Protein AF-D0U783-F1 (afdb_monomer)

Solvent-accessible surface area (backbone atoms only — not comparable to full-atom values): 2942 Å² total; per-residue (Å²): 129,94,86,60,101,62,64,57,40,100,83,74,45,70,66,69,96,66,83,84,73,73,89,88,48,88,65,58,84,74,58,89,76,75,95,62,98,120

Organism: NCBI:txid93848

Mean predicted aligned error: 4.94 Å

pLDDT: mean 89.73, std 7.79, range [59.91, 97.12]

Sequence (38 aa):
PIGREKPLTPWGRTALGNRTRKIKKYSDSLILRRRKSR

Secondary structure (DSSP, 8-state):
----SS-B-TTSSBSSS---S-SS-GGGTT----SS--

Foldseek 3Di:
DPPDPADADPVRHGPPDDDPDDPDDPCPVVDPDDPDPD

Structure (mmCIF, N/CA/C/O backbone):
data_AF-D0U783-F1
#
_entry.id   AF-D0U783-F1
#
loop_
_atom_site.group_PDB
_atom_site.id
_atom_site.type_symbol
_atom_site.label_atom_id
_atom_site.label_alt_id
_atom_site.label_comp_id
_atom_site.label_asym_id
_atom_site.label_entity_id
_atom_site.label_seq_id
_atom_site.pdbx_PDB_ins_code
_atom_site.Cartn_x
_atom_site.Cartn_y
_atom_site.Cartn_z
_atom_site.occupancy
_atom_site.B_iso_or_equiv
_atom_site.auth_seq_id
_atom_site.auth_comp_id
_atom_site.auth_asym_id
_atom_site.auth_atom_id
_atom_site.pdbx_PDB_model_num
ATOM 1 N N . PRO A 1 1 ? 13.164 -6.140 -25.417 1.00 74.06 1 PRO A N 1
ATOM 2 C CA . PRO A 1 1 ? 12.888 -6.538 -24.010 1.00 74.06 1 PRO A CA 1
ATOM 3 C C . PRO A 1 1 ? 12.594 -5.282 -23.175 1.00 74.06 1 PRO A C 1
ATOM 5 O O . PRO A 1 1 ? 13.080 -4.219 -23.541 1.00 74.06 1 PRO A O 1
ATOM 8 N N . ILE A 1 2 ? 11.817 -5.374 -22.086 1.00 73.69 2 ILE A N 1
ATOM 9 C CA . ILE A 1 2 ? 11.387 -4.199 -21.292 1.00 73.69 2 ILE A CA 1
ATOM 10 C C . ILE A 1 2 ? 12.554 -3.467 -20.581 1.00 73.69 2 ILE A C 1
ATOM 12 O O . ILE A 1 2 ? 12.371 -2.356 -20.093 1.00 73.69 2 ILE A O 1
ATOM 16 N N . GLY A 1 3 ? 13.737 -4.096 -20.491 1.00 87.62 3 GLY A N 1
ATOM 17 C CA . GLY A 1 3 ? 14.977 -3.495 -19.975 1.00 87.62 3 GLY A CA 1
ATOM 18 C C . GLY A 1 3 ? 15.026 -3.256 -18.460 1.00 87.62 3 GLY A C 1
ATOM 19 O O . GLY A 1 3 ? 15.923 -2.572 -17.983 1.00 87.62 3 GLY A O 1
ATOM 20 N N . ARG A 1 4 ? 14.068 -3.788 -17.693 1.00 86.06 4 ARG A N 1
ATOM 21 C CA . ARG A 1 4 ? 13.966 -3.604 -16.236 1.00 86.06 4 ARG A CA 1
ATOM 22 C C . ARG A 1 4 ? 14.094 -4.940 -15.516 1.00 86.06 4 ARG A C 1
ATOM 24 O O . ARG A 1 4 ? 13.551 -5.933 -15.987 1.00 86.06 4 ARG A O 1
ATOM 31 N N . GLU A 1 5 ? 14.740 -4.931 -14.350 1.00 87.19 5 GLU A N 1
ATOM 32 C CA . GLU A 1 5 ? 14.916 -6.121 -13.498 1.00 87.19 5 GLU A CA 1
ATOM 33 C C . GLU A 1 5 ? 13.569 -6.730 -13.066 1.00 87.19 5 GLU A C 1
ATOM 35 O O . GLU A 1 5 ? 13.432 -7.943 -12.938 1.00 87.19 5 GLU A O 1
ATOM 40 N N . LYS A 1 6 ? 12.548 -5.887 -12.849 1.00 89.94 6 LYS A N 1
ATOM 41 C CA . LYS A 1 6 ? 11.206 -6.287 -12.395 1.00 89.94 6 LYS A CA 1
ATOM 42 C C . LYS A 1 6 ? 10.121 -5.510 -13.145 1.00 89.94 6 LYS A C 1
ATOM 44 O O . LYS A 1 6 ? 10.359 -4.369 -13.552 1.00 89.94 6 LYS A O 1
ATOM 49 N N . PRO A 1 7 ? 8.908 -6.073 -13.293 1.00 93.62 7 PRO A N 1
ATOM 50 C CA . PRO A 1 7 ? 7.784 -5.346 -13.866 1.00 93.62 7 PRO A CA 1
ATOM 51 C C . PRO A 1 7 ? 7.387 -4.179 -12.956 1.00 93.62 7 PRO A C 1
ATOM 53 O O . PRO A 1 7 ? 7.205 -4.341 -11.743 1.00 93.62 7 PRO A O 1
ATOM 56 N N . LEU A 1 8 ? 7.245 -2.996 -13.552 1.00 93.81 8 LEU A N 1
ATOM 57 C CA . LEU A 1 8 ? 6.855 -1.766 -12.869 1.00 93.81 8 LEU A CA 1
ATOM 58 C C . LEU A 1 8 ? 5.485 -1.296 -13.357 1.00 93.81 8 LEU A C 1
ATOM 60 O O . LEU A 1 8 ? 5.093 -1.522 -14.498 1.00 93.81 8 LEU A O 1
ATOM 64 N N . THR A 1 9 ? 4.781 -0.602 -12.478 1.00 93.00 9 THR A N 1
ATOM 65 C CA . THR A 1 9 ? 3.623 0.225 -12.820 1.00 93.00 9 THR A CA 1
ATOM 66 C C . THR A 1 9 ? 4.054 1.418 -13.691 1.00 93.00 9 THR A C 1
ATOM 68 O O . THR A 1 9 ? 5.234 1.789 -13.669 1.00 93.00 9 THR A O 1
ATOM 71 N N . PRO A 1 10 ? 3.123 2.090 -14.395 1.00 93.31 10 PRO A N 1
ATOM 72 C CA . PRO A 1 10 ? 3.427 3.308 -15.158 1.00 93.31 10 PRO A CA 1
ATOM 73 C C . PRO A 1 10 ? 4.063 4.435 -14.323 1.00 93.31 10 PRO A C 1
ATOM 75 O O . PRO A 1 10 ? 4.727 5.306 -14.870 1.00 93.31 10 PRO A O 1
ATOM 78 N N . TRP A 1 11 ? 3.917 4.386 -12.993 1.00 93.69 11 TRP A N 1
ATOM 79 C CA . TRP A 1 11 ? 4.460 5.359 -12.036 1.00 93.69 11 TRP A CA 1
ATOM 80 C C . TRP A 1 11 ? 5.741 4.890 -11.325 1.00 93.69 11 TRP A C 1
ATOM 82 O O . TRP A 1 11 ? 6.080 5.394 -10.256 1.00 93.69 11 TRP A O 1
ATOM 92 N N . GLY A 1 12 ? 6.429 3.875 -11.855 1.00 92.75 12 GLY A N 1
ATOM 93 C CA . GLY A 1 12 ? 7.747 3.450 -11.366 1.00 92.75 12 GLY A CA 1
ATOM 94 C C . GLY A 1 12 ? 7.751 2.583 -10.100 1.00 92.75 12 GLY A C 1
ATOM 95 O O . GLY A 1 12 ? 8.815 2.217 -9.613 1.00 92.75 12 GLY A O 1
ATOM 96 N N . ARG A 1 13 ? 6.588 2.198 -9.563 1.00 92.81 13 ARG A N 1
ATOM 97 C CA . ARG A 1 13 ? 6.489 1.269 -8.418 1.00 92.81 13 ARG A CA 1
ATOM 98 C C . ARG A 1 13 ? 6.474 -0.181 -8.890 1.00 92.81 13 ARG A C 1
ATOM 100 O O . ARG A 1 13 ? 5.929 -0.455 -9.954 1.00 92.81 13 ARG A O 1
ATOM 107 N N . THR A 1 14 ? 6.994 -1.113 -8.096 1.00 93.88 14 THR A N 1
ATOM 108 C CA . THR A 1 14 ? 6.984 -2.551 -8.422 1.00 93.88 14 THR A CA 1
ATOM 109 C C . THR A 1 14 ? 5.559 -3.086 -8.565 1.00 93.88 14 THR A C 1
ATOM 111 O O . THR A 1 14 ? 4.739 -2.898 -7.668 1.00 93.88 14 THR A O 1
ATOM 114 N N . ALA A 1 15 ? 5.267 -3.762 -9.678 1.00 93.00 15 ALA A N 1
ATOM 115 C CA . ALA A 1 15 ? 3.934 -4.289 -9.968 1.00 93.00 15 ALA A CA 1
ATOM 116 C C . ALA A 1 15 ? 3.650 -5.622 -9.258 1.00 93.00 15 A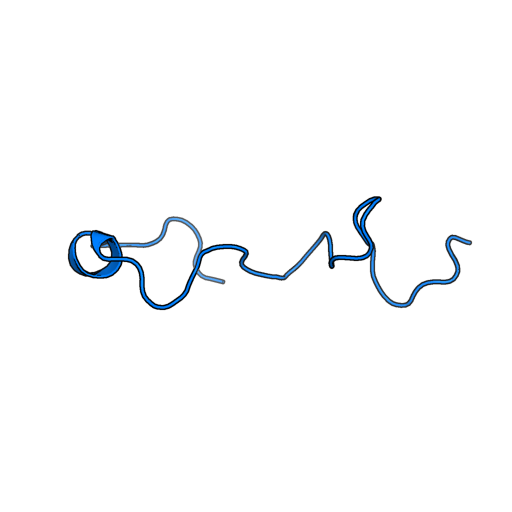LA A C 1
ATOM 118 O O . ALA A 1 15 ? 2.515 -5.886 -8.867 1.00 93.00 15 ALA A O 1
ATOM 119 N N . LEU A 1 16 ? 4.675 -6.458 -9.075 1.00 91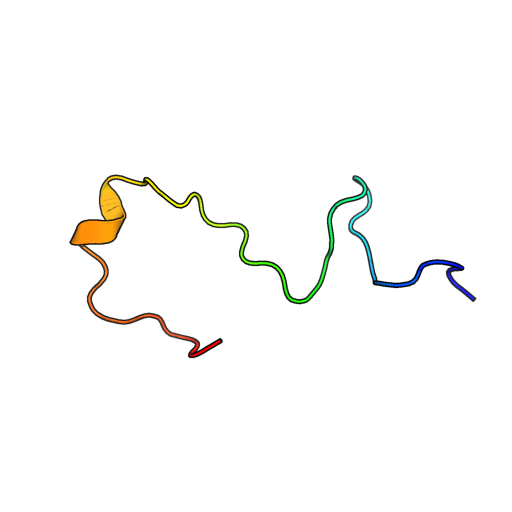.25 16 LEU A N 1
ATOM 120 C CA . LEU A 1 16 ? 4.541 -7.803 -8.514 1.00 91.25 16 LEU A CA 1
ATOM 121 C C . LEU A 1 16 ? 5.374 -7.961 -7.236 1.00 91.25 16 LEU A C 1
ATOM 123 O O . LEU A 1 16 ? 6.477 -7.432 -7.132 1.00 91.25 16 LEU A O 1
ATOM 127 N N . GLY A 1 17 ? 4.847 -8.712 -6.265 1.00 88.75 17 GLY A N 1
ATOM 128 C CA . GLY A 1 17 ? 5.578 -9.140 -5.063 1.00 88.75 17 GLY A CA 1
ATOM 129 C C . GLY A 1 17 ? 5.589 -8.164 -3.881 1.00 88.75 17 GLY A C 1
ATOM 130 O O . GLY A 1 17 ? 5.886 -8.588 -2.768 1.00 88.75 17 GLY A O 1
ATOM 131 N N . ASN A 1 18 ? 5.203 -6.900 -4.070 1.00 88.88 18 ASN A N 1
ATOM 132 C CA . ASN A 1 18 ? 5.182 -5.912 -2.988 1.00 88.88 18 ASN A CA 1
ATOM 133 C C . ASN A 1 18 ? 3.781 -5.728 -2.389 1.00 88.88 18 ASN A C 1
ATOM 135 O O . ASN A 1 18 ? 2.804 -5.494 -3.101 1.00 88.88 18 ASN A O 1
ATOM 139 N N . ARG A 1 19 ? 3.679 -5.778 -1.052 1.00 89.94 19 ARG A N 1
ATOM 140 C CA . ARG A 1 19 ? 2.452 -5.413 -0.327 1.00 89.94 19 ARG A CA 1
ATOM 141 C C . ARG A 1 19 ? 2.310 -3.894 -0.291 1.00 89.94 19 ARG A C 1
ATOM 143 O O . ARG A 1 19 ? 3.199 -3.1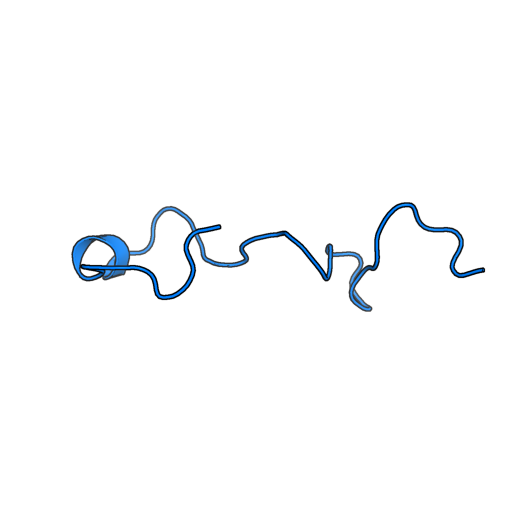91 0.170 1.00 89.94 19 ARG A O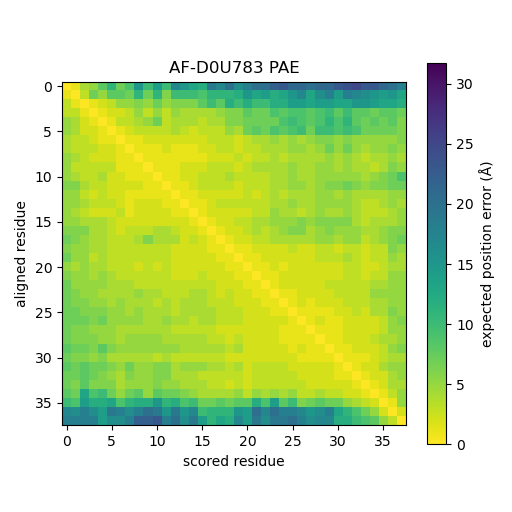 1
ATOM 150 N N . THR A 1 20 ? 1.158 -3.394 -0.720 1.00 91.75 20 THR A N 1
ATOM 151 C CA . THR A 1 20 ? 0.879 -1.950 -0.812 1.00 91.75 20 THR A CA 1
ATOM 152 C C . THR A 1 20 ? 0.148 -1.384 0.409 1.00 91.75 20 THR A C 1
ATOM 154 O O . THR A 1 20 ? -0.042 -0.173 0.514 1.00 91.75 20 THR A O 1
ATOM 157 N N . ARG 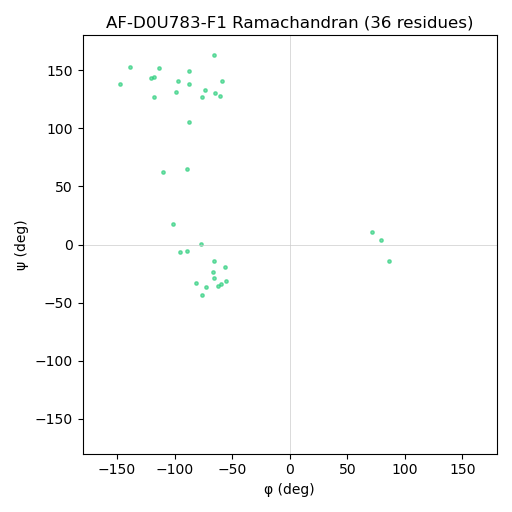A 1 21 ? -0.273 -2.233 1.358 1.00 92.00 21 ARG A N 1
ATOM 158 C CA . ARG A 1 21 ? -0.987 -1.798 2.566 1.00 92.00 21 ARG A CA 1
ATOM 159 C C . ARG A 1 21 ? -0.027 -1.103 3.542 1.00 92.00 21 ARG A C 1
ATOM 161 O O . ARG A 1 21 ? 1.021 -1.648 3.869 1.00 92.00 21 ARG A O 1
ATOM 168 N N . LYS A 1 22 ? -0.430 0.058 4.070 1.00 94.38 22 LYS A N 1
ATOM 169 C CA . LYS A 1 22 ? 0.292 0.773 5.139 1.00 94.38 22 LYS A CA 1
ATOM 170 C C . LYS A 1 22 ? 0.428 -0.103 6.395 1.00 94.38 22 LYS A C 1
ATOM 172 O O . LYS A 1 22 ? -0.523 -0.794 6.760 1.00 94.38 22 LYS A O 1
ATOM 177 N N . ILE A 1 23 ? 1.593 -0.033 7.043 1.00 92.44 23 ILE A N 1
ATOM 178 C CA . ILE A 1 23 ? 1.979 -0.890 8.181 1.00 92.44 23 ILE A CA 1
ATOM 179 C C . ILE A 1 23 ? 1.235 -0.528 9.476 1.00 92.44 23 ILE A C 1
ATOM 181 O O . ILE A 1 23 ? 0.901 -1.414 10.248 1.00 92.44 23 ILE A O 1
ATOM 185 N N . LYS A 1 24 ? 0.984 0.764 9.723 1.00 93.88 24 LYS A N 1
ATOM 186 C CA . LYS A 1 24 ? 0.364 1.272 10.960 1.00 93.88 24 LYS A CA 1
ATOM 187 C C . LYS A 1 24 ? -1.051 1.794 10.691 1.00 93.88 24 LYS A C 1
ATOM 189 O O . LYS A 1 24 ? -1.287 2.998 10.781 1.00 93.88 24 LYS A O 1
ATOM 194 N N . LYS A 1 25 ? -1.972 0.933 10.247 1.00 96.00 25 LYS A N 1
ATOM 195 C CA . LYS A 1 25 ? -3.377 1.320 10.037 1.00 96.00 25 LYS A CA 1
ATOM 196 C C . LYS A 1 25 ? -4.191 0.910 11.265 1.00 96.00 25 LYS A C 1
ATOM 198 O O . LYS A 1 25 ? -4.007 -0.182 11.780 1.00 96.00 25 LYS A O 1
ATOM 203 N N . TYR A 1 26 ? -5.140 1.741 11.696 1.00 97.12 26 TYR A N 1
ATOM 204 C CA . TYR A 1 26 ? -5.995 1.433 12.856 1.00 97.12 26 TYR A CA 1
ATOM 205 C C . TYR A 1 26 ? -6.738 0.096 12.711 1.00 97.12 26 TYR A C 1
ATOM 207 O O . TYR A 1 26 ? -6.958 -0.605 13.687 1.00 97.12 26 TYR A O 1
ATOM 215 N N . SER A 1 27 ? -7.077 -0.295 11.479 1.00 94.94 27 SER A N 1
ATOM 216 C CA . SER A 1 27 ? -7.779 -1.547 11.213 1.00 94.94 27 SER A CA 1
ATOM 217 C C . SER A 1 27 ? -6.891 -2.788 11.272 1.00 94.94 27 SER A C 1
ATOM 219 O O . SER A 1 27 ? -7.393 -3.877 11.026 1.00 94.94 27 SER A O 1
ATOM 221 N N . ASP A 1 28 ? -5.589 -2.663 11.560 1.00 94.12 28 ASP A N 1
ATOM 222 C CA . ASP A 1 28 ? -4.713 -3.825 11.753 1.00 94.12 28 ASP A CA 1
ATOM 223 C C . ASP A 1 28 ? -5.137 -4.695 12.938 1.00 94.12 28 ASP A C 1
ATOM 225 O O . ASP A 1 28 ? -5.078 -5.915 12.819 1.00 94.12 28 ASP A O 1
ATOM 229 N N . SER A 1 29 ? -5.647 -4.096 14.019 1.00 94.88 29 SER A N 1
ATOM 230 C CA . SER A 1 29 ? -6.155 -4.836 15.183 1.00 94.88 29 SER A CA 1
ATOM 231 C C . SER A 1 29 ? -7.408 -5.660 14.877 1.00 94.88 29 SER A C 1
ATOM 233 O O . SER A 1 29 ? -7.677 -6.648 15.549 1.00 94.88 29 SER A O 1
ATOM 235 N N . LEU A 1 30 ? -8.161 -5.275 13.843 1.00 96.31 30 LEU A N 1
ATOM 236 C CA . LEU A 1 30 ? -9.406 -5.932 13.443 1.00 96.31 30 LEU A CA 1
ATOM 237 C C . LEU A 1 30 ? -9.176 -7.075 12.434 1.00 96.31 30 LEU A C 1
ATOM 239 O O . LEU A 1 30 ? -10.119 -7.773 12.062 1.00 96.31 30 LEU A O 1
ATOM 243 N N . ILE A 1 31 ? -7.945 -7.274 11.943 1.00 94.06 31 ILE A N 1
ATOM 244 C CA . ILE A 1 31 ? -7.630 -8.331 10.970 1.00 94.06 31 ILE A CA 1
ATOM 245 C C . ILE A 1 31 ? -7.296 -9.630 11.709 1.00 94.06 31 ILE A C 1
ATOM 247 O O . ILE A 1 31 ? -6.183 -9.801 12.194 1.00 94.06 31 ILE A O 1
ATOM 251 N N . LEU A 1 32 ? -8.228 -10.588 11.699 1.00 93.62 32 LEU A N 1
ATOM 252 C CA . LEU A 1 32 ? -8.031 -11.914 12.306 1.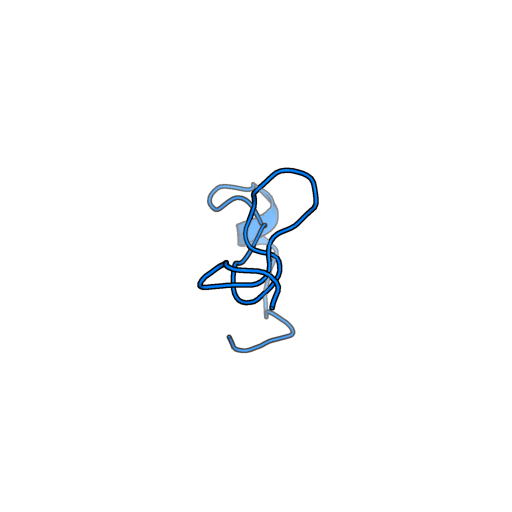00 93.62 32 LEU A CA 1
ATOM 253 C C . LEU A 1 32 ? -7.147 -12.845 11.454 1.00 93.62 32 LEU A C 1
ATOM 255 O O . LEU A 1 32 ? -6.268 -13.527 11.971 1.00 93.62 32 LEU A O 1
ATOM 259 N N . ARG A 1 33 ? -7.354 -12.883 10.127 1.00 93.38 33 ARG A N 1
ATOM 260 C CA . ARG A 1 33 ? -6.559 -13.708 9.196 1.00 93.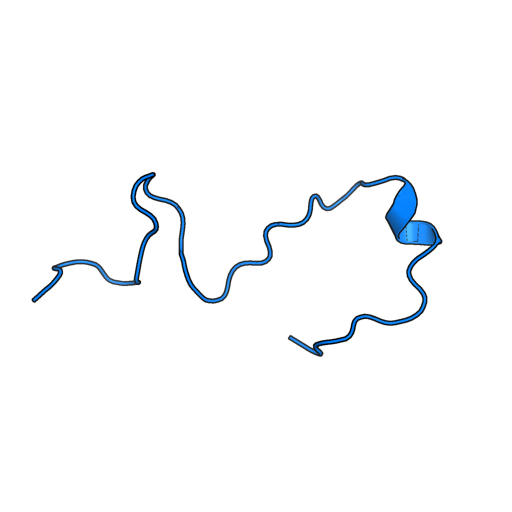38 33 ARG A CA 1
ATOM 261 C C . ARG A 1 33 ? -6.430 -13.039 7.831 1.00 93.38 33 ARG A C 1
ATOM 263 O O . ARG A 1 33 ? -7.401 -12.515 7.287 1.00 93.38 33 ARG A O 1
ATOM 270 N N . ARG A 1 34 ? -5.236 -13.085 7.235 1.00 91.00 34 ARG A N 1
ATOM 271 C CA . ARG A 1 34 ? -5.007 -12.605 5.860 1.00 91.00 34 ARG A CA 1
ATOM 272 C C . ARG A 1 34 ? -5.296 -13.722 4.855 1.00 91.00 34 ARG A C 1
ATOM 274 O O . ARG A 1 34 ? -4.919 -14.865 5.076 1.00 91.00 34 ARG A O 1
ATOM 281 N N . ARG A 1 35 ? -5.955 -13.385 3.738 1.00 88.75 35 ARG A N 1
ATOM 282 C CA . ARG A 1 35 ? -6.381 -14.364 2.712 1.00 88.75 35 ARG A CA 1
ATOM 283 C C . ARG A 1 35 ? -5.222 -15.038 1.976 1.00 88.75 35 ARG A C 1
ATOM 285 O O . ARG A 1 35 ? -5.381 -16.154 1.505 1.00 88.75 35 AR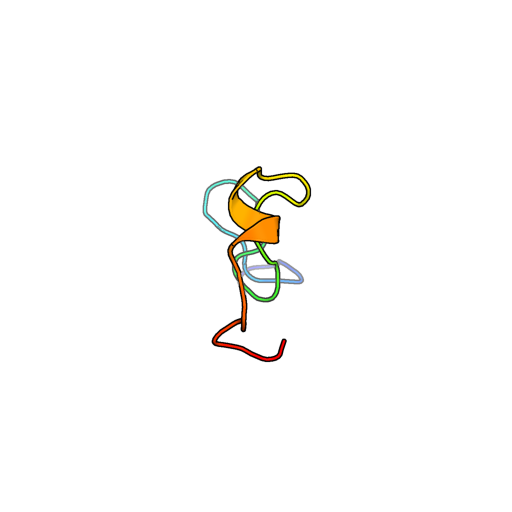G A O 1
ATOM 292 N N . LYS A 1 36 ? -4.081 -14.359 1.840 1.00 84.94 36 LYS A N 1
ATOM 293 C CA . LYS A 1 36 ? -2.884 -14.908 1.196 1.00 84.94 36 LYS A CA 1
ATOM 294 C C . LYS A 1 36 ? -1.743 -14.956 2.205 1.00 84.94 36 LYS A C 1
ATOM 296 O O . LYS A 1 36 ? -1.427 -13.947 2.834 1.00 84.94 36 LYS A O 1
ATOM 301 N N . SER A 1 37 ? -1.146 -16.137 2.334 1.00 69.06 37 SER A N 1
ATOM 302 C CA . SER A 1 37 ? 0.060 -16.408 3.115 1.00 69.06 37 SER A CA 1
ATOM 303 C C . SER A 1 37 ? 1.299 -16.194 2.236 1.00 69.06 37 SER A C 1
ATOM 305 O O . SER A 1 37 ? 1.994 -17.143 1.888 1.00 69.06 37 SER A O 1
ATOM 307 N N . ARG A 1 38 ? 1.520 -14.948 1.803 1.00 59.91 38 ARG A N 1
ATOM 308 C CA . ARG A 1 38 ? 2.813 -14.411 1.352 1.00 59.91 38 ARG A CA 1
ATOM 309 C C . ARG A 1 38 ? 2.757 -12.892 1.319 1.00 59.91 38 ARG A C 1
ATOM 311 O O . ARG A 1 38 ? 1.648 -12.324 1.163 1.00 59.91 38 ARG A O 1
#

InterPro domains:
  IPR014726 Large ribosomal subunit protein uL2, domain 3 [G3DSA:4.10.950.10] (1-36)

Radius of gyration: 14.3 Å; Cα contacts (8 Å, |Δi|>4): 12; chains: 1; bounding box: 24×22×39 Å

Nearest PDB structures (foldseek):
  6eri-assembly1_AC  TM=9.105E-01  e=8.724E-03  Spinacia oleracea
  8uu5-assembly1_C  TM=9.089E-01  e=2.223E-02  Listeria innocua
  7asm-assembly1_C  TM=8.8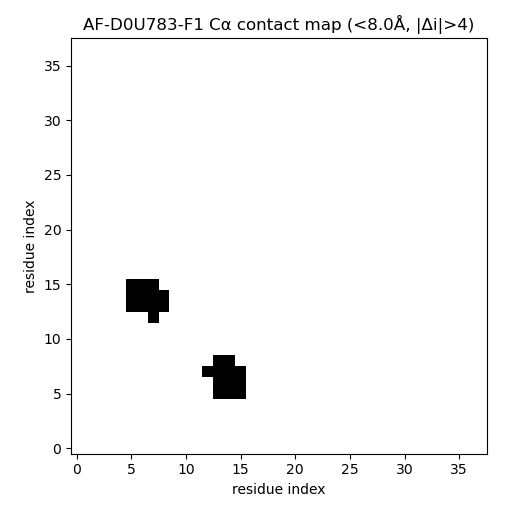26E-01  e=4.146E-02  Staphylococcus aureus